Protein AF-A0A3T1AUI0-F1 (afdb_monomer_lite)

Structure (mmCIF, N/CA/C/O backbone):
data_AF-A0A3T1AUI0-F1
#
_entry.id   AF-A0A3T1AUI0-F1
#
loop_
_atom_site.group_PDB
_atom_site.id
_atom_site.type_symbol
_atom_site.label_atom_id
_atom_site.label_alt_id
_atom_site.label_comp_id
_atom_site.label_asym_id
_atom_site.label_entity_id
_atom_site.label_seq_id
_atom_site.pdbx_PDB_ins_code
_atom_site.Cartn_x
_atom_site.Cartn_y
_atom_site.Cartn_z
_atom_site.occupancy
_atom_site.B_iso_or_equiv
_atom_site.auth_seq_id
_atom_site.auth_comp_id
_atom_site.auth_asym_id
_atom_site.auth_atom_id
_atom_site.pdbx_PDB_model_num
ATOM 1 N N . MET A 1 1 ? 22.283 13.470 -67.153 1.00 48.66 1 MET A N 1
ATOM 2 C CA . MET A 1 1 ? 22.868 14.087 -65.944 1.00 48.66 1 MET A CA 1
ATOM 3 C C . MET A 1 1 ? 22.011 13.604 -64.781 1.00 48.66 1 MET A C 1
ATOM 5 O O . MET A 1 1 ? 21.022 14.237 -64.443 1.00 48.66 1 MET A O 1
ATOM 9 N N . GLU A 1 2 ? 22.264 12.374 -64.329 1.00 43.22 2 GLU A N 1
ATOM 10 C CA . GLU A 1 2 ? 21.430 11.669 -63.345 1.00 43.22 2 GLU A CA 1
ATOM 11 C C . GLU A 1 2 ? 21.674 12.205 -61.930 1.00 43.22 2 GLU A C 1
ATOM 13 O O . GLU A 1 2 ? 22.810 12.440 -61.520 1.00 43.22 2 GLU A O 1
ATOM 18 N N . SER A 1 3 ? 20.579 12.442 -61.210 1.00 68.38 3 SER A N 1
ATOM 19 C CA . SER A 1 3 ? 20.554 12.934 -59.833 1.00 68.38 3 SER A CA 1
ATOM 20 C C . SER A 1 3 ? 20.758 11.761 -58.861 1.00 68.38 3 SER A C 1
ATOM 22 O O . SER A 1 3 ? 20.061 10.753 -59.007 1.00 68.38 3 SER A O 1
ATOM 24 N N . PRO A 1 4 ? 21.678 11.834 -57.880 1.00 64.19 4 PRO A N 1
ATOM 25 C CA . PRO A 1 4 ? 21.824 10.771 -56.893 1.00 64.19 4 PRO A CA 1
ATOM 26 C C . PRO A 1 4 ? 20.635 10.775 -55.919 1.00 64.19 4 PRO A C 1
ATOM 28 O O . PRO A 1 4 ? 20.305 11.796 -55.316 1.00 64.19 4 PRO A O 1
ATOM 31 N N . ALA A 1 5 ? 19.995 9.612 -55.781 1.00 62.91 5 ALA A N 1
ATOM 32 C CA . ALA A 1 5 ? 18.868 9.364 -54.885 1.00 62.91 5 ALA A CA 1
ATOM 33 C C . ALA A 1 5 ? 19.204 9.691 -53.409 1.00 62.91 5 ALA A C 1
ATOM 35 O O . ALA A 1 5 ? 20.352 9.522 -52.988 1.00 62.91 5 ALA A O 1
ATOM 36 N N . PRO A 1 6 ? 18.219 10.144 -52.607 1.00 61.44 6 PRO A N 1
ATOM 37 C CA . PRO A 1 6 ? 18.447 10.609 -51.242 1.00 61.44 6 PRO A CA 1
ATOM 38 C C . PRO A 1 6 ? 18.967 9.492 -50.332 1.00 61.44 6 PRO A C 1
ATOM 40 O O . PRO A 1 6 ? 18.439 8.379 -50.311 1.00 61.44 6 PRO A O 1
ATOM 43 N N . GLY A 1 7 ? 20.014 9.820 -49.571 1.00 54.31 7 GLY A N 1
ATOM 44 C CA . GLY A 1 7 ? 20.699 8.921 -48.651 1.00 54.31 7 GLY A CA 1
ATOM 45 C C . GLY A 1 7 ? 19.751 8.291 -47.634 1.00 54.31 7 GLY A C 1
ATOM 46 O O . GLY A 1 7 ? 19.274 8.953 -46.713 1.00 54.31 7 GLY A O 1
ATOM 47 N N . GLY A 1 8 ? 19.517 6.988 -47.784 1.00 56.59 8 GLY A N 1
ATOM 48 C CA . GLY A 1 8 ? 18.942 6.162 -46.734 1.00 56.59 8 GLY A CA 1
ATOM 49 C C . GLY A 1 8 ? 19.918 6.099 -45.564 1.00 56.59 8 GLY A C 1
ATOM 50 O O . GLY A 1 8 ? 21.073 5.706 -45.732 1.00 56.59 8 GLY A O 1
ATOM 51 N N . VAL A 1 9 ? 19.469 6.513 -44.382 1.00 65.44 9 VAL A N 1
ATOM 52 C CA . VAL A 1 9 ? 20.264 6.418 -43.156 1.00 65.44 9 VAL A CA 1
ATOM 53 C C . VAL A 1 9 ? 20.472 4.930 -42.866 1.00 65.44 9 VAL A C 1
ATOM 55 O O . VAL A 1 9 ? 19.548 4.250 -42.425 1.00 65.44 9 VAL A O 1
ATOM 58 N N . GLN A 1 10 ? 21.657 4.388 -43.163 1.00 65.62 10 GLN A N 1
ATOM 59 C CA . GLN A 1 10 ? 21.995 3.021 -42.768 1.00 65.62 10 GLN A CA 1
ATOM 60 C C . GLN A 1 10 ? 22.054 2.966 -41.239 1.00 65.62 10 GLN A C 1
ATOM 62 O O . GLN A 1 10 ? 23.002 3.445 -40.617 1.00 65.62 10 GLN A O 1
ATOM 67 N N . LEU A 1 11 ? 21.017 2.401 -40.622 1.00 69.19 11 LEU A N 1
ATOM 68 C CA . LEU A 1 11 ? 20.999 2.144 -39.189 1.00 69.19 11 LEU A CA 1
ATOM 69 C C . LEU A 1 11 ? 21.852 0.908 -38.909 1.00 69.19 11 LEU A C 1
ATOM 71 O O . LEU A 1 11 ? 21.510 -0.206 -39.300 1.00 69.19 11 LEU A O 1
ATOM 75 N N . SER A 1 12 ? 22.978 1.110 -38.227 1.00 89.19 12 SER A N 1
ATOM 76 C CA . SER A 1 12 ? 23.748 -0.001 -37.671 1.00 89.19 12 SER A CA 1
ATOM 77 C C . SER A 1 12 ? 22.895 -0.757 -36.649 1.00 89.19 12 SER A C 1
ATOM 79 O O . SER A 1 12 ? 22.170 -0.137 -35.870 1.00 89.19 12 SER A O 1
ATOM 81 N N . VAL A 1 13 ? 23.043 -2.084 -36.593 1.00 89.69 13 VAL A N 1
ATOM 82 C CA . VAL A 1 13 ? 22.402 -2.957 -35.590 1.00 89.69 13 VAL A CA 1
ATOM 83 C C . VAL A 1 13 ? 22.598 -2.408 -34.171 1.00 89.69 13 VAL A C 1
ATOM 85 O O . VAL A 1 13 ? 21.673 -2.423 -33.362 1.00 89.69 13 VAL A O 1
ATOM 88 N N . ILE A 1 14 ? 23.776 -1.843 -33.889 1.00 92.19 14 ILE A N 1
ATOM 89 C CA . ILE A 1 14 ? 24.094 -1.221 -32.597 1.00 92.19 14 ILE A CA 1
ATOM 90 C C . ILE A 1 14 ? 23.180 -0.019 -32.320 1.00 92.19 14 ILE A C 1
ATOM 92 O O . ILE A 1 14 ? 22.683 0.129 -31.207 1.00 92.19 14 ILE A O 1
ATOM 96 N N . SER A 1 15 ? 22.925 0.821 -33.327 1.00 91.31 15 SER A N 1
ATOM 97 C CA . SER A 1 15 ? 22.043 1.988 -33.204 1.00 91.31 15 SER A CA 1
ATOM 98 C C . SER A 1 15 ? 20.601 1.563 -32.935 1.00 91.31 15 SER A C 1
ATOM 100 O O . SER A 1 15 ? 19.966 2.101 -32.030 1.00 91.31 15 SER A O 1
ATOM 102 N N . THR A 1 16 ? 20.112 0.542 -33.641 1.00 93.62 16 THR A N 1
ATOM 103 C CA . THR A 1 16 ? 18.772 -0.012 -33.414 1.00 93.62 16 THR A CA 1
ATOM 104 C C . THR A 1 16 ? 18.622 -0.532 -31.984 1.00 93.62 16 THR A C 1
ATOM 106 O O . THR A 1 16 ? 17.669 -0.175 -31.296 1.00 93.62 16 THR A O 1
ATOM 109 N N . VAL A 1 17 ? 19.581 -1.321 -31.492 1.00 95.81 17 VAL A N 1
ATOM 110 C CA . VAL A 1 17 ? 19.533 -1.856 -30.121 1.00 95.81 17 VAL A CA 1
ATOM 111 C C . VAL A 1 17 ? 19.599 -0.734 -29.082 1.00 95.81 17 VAL A C 1
ATOM 113 O O . VAL A 1 17 ? 18.810 -0.722 -28.135 1.00 95.81 17 VAL A O 1
ATOM 116 N N . LEU A 1 18 ? 20.497 0.239 -29.264 1.00 95.88 18 LEU A N 1
ATOM 117 C CA . LEU A 1 18 ? 20.636 1.368 -28.345 1.00 95.88 18 LEU A CA 1
ATOM 118 C C . LEU A 1 18 ? 19.323 2.152 -28.223 1.00 95.88 18 LEU A C 1
ATOM 120 O O . LEU A 1 18 ? 18.861 2.413 -27.114 1.00 95.88 18 LEU A O 1
ATOM 124 N N . VAL A 1 19 ? 18.709 2.498 -29.356 1.00 95.25 19 VAL A N 1
ATOM 125 C CA . VAL A 1 19 ? 17.542 3.386 -29.390 1.00 95.25 19 VAL A CA 1
ATOM 126 C C . VAL A 1 19 ? 16.262 2.678 -28.963 1.00 95.25 19 VAL A C 1
ATOM 128 O O . VAL A 1 19 ? 15.472 3.260 -28.226 1.00 95.25 19 VAL A O 1
ATOM 131 N N . PHE A 1 20 ? 16.048 1.433 -29.393 1.00 94.88 20 PHE A N 1
ATOM 132 C CA . PHE A 1 20 ? 14.770 0.750 -29.178 1.00 94.88 20 PHE A CA 1
ATOM 133 C C . PHE A 1 20 ? 14.740 -0.162 -27.951 1.00 94.88 20 PHE A C 1
ATOM 135 O O . PHE A 1 20 ? 13.656 -0.549 -27.523 1.00 94.88 20 PHE A O 1
ATOM 142 N N . VAL A 1 21 ? 15.893 -0.493 -27.364 1.00 96.94 21 VAL A N 1
ATOM 143 C CA . VAL A 1 21 ? 15.958 -1.381 -26.192 1.00 96.94 21 VAL A CA 1
ATOM 144 C C . VAL A 1 21 ? 16.588 -0.669 -25.007 1.00 96.94 21 VAL A C 1
ATOM 146 O O . VAL A 1 21 ? 15.961 -0.551 -23.956 1.00 96.94 21 VAL A O 1
ATOM 149 N N . ILE A 1 22 ? 17.809 -0.159 -25.174 1.00 97.94 22 ILE A N 1
ATOM 150 C CA . ILE A 1 22 ? 18.586 0.371 -24.049 1.00 97.94 22 ILE A CA 1
ATOM 151 C C . ILE A 1 22 ? 17.985 1.673 -23.524 1.00 97.94 22 ILE A C 1
ATOM 153 O O . ILE A 1 22 ? 17.728 1.771 -22.327 1.00 97.94 22 ILE A O 1
ATOM 157 N N . ILE A 1 23 ? 17.716 2.654 -24.392 1.00 97.75 23 ILE A N 1
ATOM 158 C CA . ILE A 1 23 ? 17.141 3.938 -23.962 1.00 97.75 23 ILE A CA 1
ATOM 159 C C . ILE A 1 23 ? 15.789 3.732 -23.247 1.00 97.75 23 ILE A C 1
ATOM 161 O O 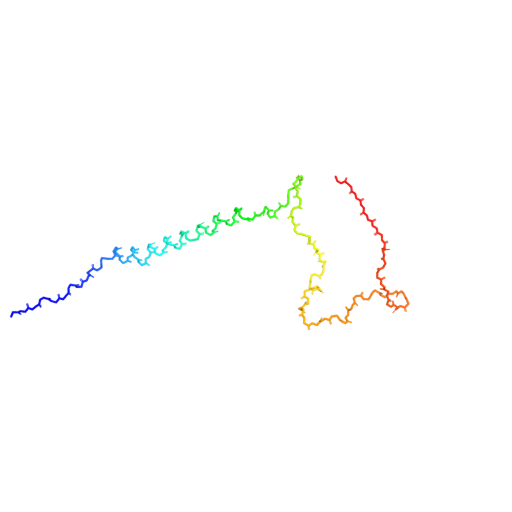. ILE A 1 23 ? 15.659 4.209 -22.118 1.00 97.75 23 ILE A O 1
ATOM 165 N N . PRO A 1 24 ? 14.809 2.984 -23.798 1.00 98.31 24 PRO A N 1
ATOM 166 C CA . PRO A 1 24 ? 13.558 2.710 -23.096 1.00 98.31 24 PRO A CA 1
ATOM 167 C C . PRO A 1 24 ? 13.760 1.989 -21.762 1.00 98.31 24 PRO A C 1
ATOM 169 O O . PRO A 1 24 ? 13.153 2.381 -20.767 1.00 98.31 24 PRO A O 1
ATOM 172 N N . ALA A 1 25 ? 14.641 0.985 -21.705 1.00 98.38 25 ALA A N 1
ATOM 173 C CA . ALA A 1 25 ? 14.933 0.265 -20.467 1.00 98.38 25 ALA A CA 1
ATOM 174 C C . ALA A 1 25 ? 15.524 1.187 -19.388 1.00 98.38 25 ALA A C 1
ATOM 176 O O . ALA A 1 25 ? 15.122 1.110 -18.228 1.00 98.38 25 ALA A O 1
ATOM 177 N N . VAL A 1 26 ? 16.427 2.099 -19.766 1.00 98.38 26 VAL A N 1
ATOM 178 C CA . VAL A 1 26 ? 17.003 3.100 -18.856 1.00 98.38 26 VAL A CA 1
ATOM 179 C C . VAL A 1 26 ? 15.934 4.072 -18.364 1.00 98.38 26 VAL A C 1
ATOM 181 O O . VAL A 1 26 ? 15.886 4.353 -17.170 1.00 98.38 26 VAL A O 1
ATOM 184 N N . VAL A 1 27 ? 15.048 4.554 -19.241 1.00 98.25 27 VAL A N 1
ATOM 185 C CA . VAL A 1 27 ? 13.950 5.454 -18.848 1.00 98.25 27 VAL A CA 1
ATOM 186 C C . VAL A 1 27 ? 13.005 4.760 -17.866 1.00 98.25 27 VAL A C 1
ATOM 188 O O . VAL A 1 27 ? 12.711 5.311 -16.807 1.00 98.25 27 VAL A O 1
ATOM 191 N N . ILE A 1 28 ? 12.574 3.533 -18.172 1.00 98.12 28 ILE A N 1
ATOM 192 C CA . ILE A 1 28 ? 11.711 2.741 -17.286 1.00 98.12 28 ILE A CA 1
ATOM 193 C C . ILE A 1 28 ? 12.413 2.487 -15.949 1.00 98.12 28 ILE A C 1
ATOM 195 O O . ILE A 1 28 ? 11.807 2.676 -14.897 1.00 98.12 28 ILE A O 1
ATOM 199 N N . GLY A 1 29 ? 13.695 2.118 -15.974 1.00 97.75 29 GLY A N 1
ATOM 200 C CA . GLY A 1 29 ? 14.498 1.912 -14.771 1.00 97.75 29 GLY A CA 1
ATOM 201 C C . GLY A 1 29 ? 14.618 3.178 -13.921 1.00 97.75 29 GLY A C 1
ATOM 202 O O . GLY A 1 29 ? 14.439 3.122 -12.705 1.00 97.75 29 GLY A O 1
ATOM 203 N N . ALA A 1 30 ? 14.847 4.335 -14.540 1.00 97.62 30 ALA A N 1
ATOM 204 C CA . ALA A 1 30 ? 14.924 5.617 -13.845 1.00 97.62 30 ALA A CA 1
ATOM 205 C C . ALA A 1 30 ? 13.585 5.991 -13.189 1.00 97.62 30 ALA A C 1
ATOM 207 O O . ALA A 1 30 ? 13.548 6.368 -12.019 1.00 97.62 30 ALA A O 1
ATOM 208 N N . VAL A 1 31 ? 12.467 5.824 -13.900 1.00 96.44 31 VAL A N 1
ATOM 209 C CA . VAL A 1 31 ? 11.131 6.074 -13.337 1.00 96.44 31 VAL A CA 1
ATOM 210 C C . VAL A 1 31 ? 10.826 5.096 -12.200 1.00 96.44 31 VAL A C 1
ATOM 212 O O . VAL A 1 31 ? 10.403 5.517 -11.125 1.00 96.44 31 VAL A O 1
ATOM 215 N N . ALA A 1 32 ? 11.081 3.800 -12.395 1.00 94.81 32 ALA A N 1
ATOM 216 C CA . ALA A 1 32 ? 10.834 2.775 -11.385 1.00 94.81 32 ALA A CA 1
A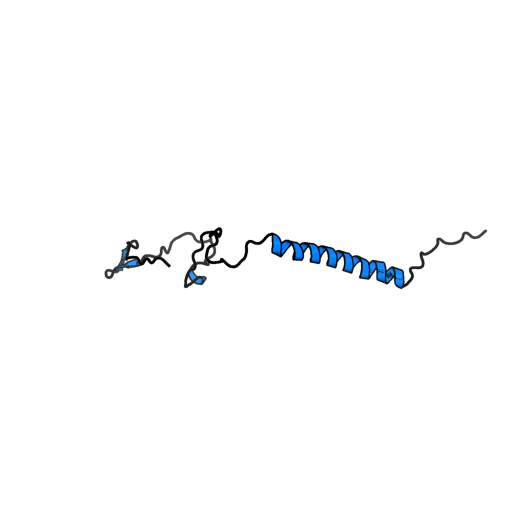TOM 217 C C . ALA A 1 32 ? 11.661 3.013 -10.113 1.00 94.81 32 ALA A C 1
ATOM 219 O O . ALA A 1 32 ? 11.126 2.953 -9.008 1.00 94.81 32 ALA A O 1
ATOM 220 N N . THR A 1 33 ? 12.949 3.333 -10.257 1.00 94.69 33 THR A N 1
ATOM 221 C CA . THR A 1 33 ? 13.828 3.642 -9.119 1.00 94.69 33 THR A CA 1
ATOM 222 C C . THR A 1 33 ? 13.383 4.899 -8.381 1.00 94.69 33 THR A C 1
ATOM 224 O O . THR A 1 33 ? 13.344 4.885 -7.152 1.00 94.69 33 THR A O 1
ATOM 227 N N . LEU A 1 34 ? 12.970 5.952 -9.093 1.00 92.94 34 LEU A N 1
ATOM 228 C CA . LEU A 1 34 ? 12.447 7.171 -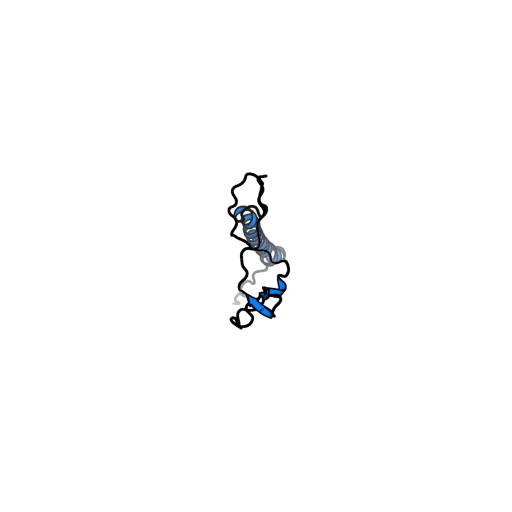8.476 1.00 92.94 34 LEU A CA 1
ATOM 229 C C . LEU A 1 34 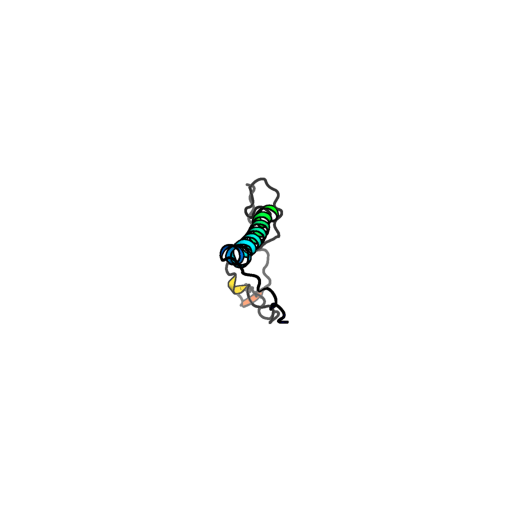? 11.167 6.901 -7.669 1.00 92.94 34 LEU A C 1
ATOM 231 O O . LEU A 1 34 ? 11.057 7.324 -6.517 1.00 92.94 34 LEU A O 1
ATOM 235 N N . VAL A 1 35 ? 10.219 6.162 -8.250 1.00 89.81 35 VAL A N 1
ATOM 236 C CA . VAL A 1 35 ? 8.948 5.810 -7.597 1.00 89.81 35 VAL A CA 1
ATOM 237 C C . VAL A 1 35 ? 9.189 4.942 -6.361 1.00 89.81 35 VAL A C 1
ATOM 239 O O . VAL A 1 35 ? 8.674 5.238 -5.280 1.00 89.81 35 VAL A O 1
ATOM 242 N N . LEU A 1 36 ? 9.995 3.887 -6.493 1.00 86.62 36 LEU A N 1
ATOM 243 C CA . LEU A 1 36 ? 10.247 2.946 -5.403 1.00 86.62 36 LEU A CA 1
ATOM 244 C C . LEU A 1 36 ? 11.093 3.573 -4.289 1.00 86.62 36 LEU A C 1
ATOM 246 O O . LEU A 1 36 ? 10.779 3.383 -3.117 1.00 86.62 36 LEU A O 1
ATOM 250 N N . SER A 1 37 ? 12.093 4.394 -4.624 1.00 84.00 37 SER A N 1
ATOM 251 C CA . SER A 1 37 ? 12.917 5.079 -3.621 1.00 84.00 37 SER A CA 1
ATOM 252 C C . SER A 1 37 ? 12.151 6.150 -2.837 1.00 84.00 37 SER A C 1
ATOM 254 O O . SER A 1 37 ? 12.567 6.498 -1.729 1.00 84.00 37 SER A O 1
ATOM 256 N N . SER A 1 38 ? 11.068 6.704 -3.390 1.00 71.25 38 SER A N 1
ATOM 257 C CA . SER A 1 38 ? 10.230 7.693 -2.703 1.00 71.25 38 SER A CA 1
ATOM 258 C C . SER A 1 38 ? 9.274 7.046 -1.688 1.00 71.25 38 SER A C 1
ATOM 260 O O . SER A 1 38 ? 9.009 7.618 -0.628 1.00 71.25 38 SER A O 1
ATOM 262 N N . SER A 1 39 ? 8.815 5.816 -1.961 1.00 63.25 39 SER A N 1
ATOM 263 C CA . SER A 1 39 ? 7.825 5.102 -1.137 1.00 63.25 39 SER A CA 1
ATOM 264 C C . SER A 1 39 ? 8.245 4.939 0.328 1.00 63.25 39 SER A C 1
ATOM 266 O O . SER A 1 39 ? 7.390 5.025 1.209 1.00 63.25 39 SER A O 1
ATOM 268 N N . ASP A 1 40 ? 9.532 4.733 0.604 1.00 61.69 40 ASP A N 1
ATOM 269 C CA . ASP A 1 40 ? 10.007 4.479 1.970 1.00 61.69 40 ASP A CA 1
ATOM 270 C C . ASP A 1 40 ? 10.157 5.750 2.810 1.00 61.69 40 ASP A C 1
ATOM 272 O O . ASP A 1 40 ? 10.071 5.688 4.034 1.00 61.69 40 ASP A O 1
ATOM 276 N N . ARG A 1 41 ? 10.337 6.919 2.180 1.00 59.50 41 ARG A N 1
ATOM 277 C CA . ARG A 1 41 ? 10.495 8.191 2.908 1.00 59.50 41 ARG A CA 1
ATOM 278 C C . ARG A 1 41 ? 9.165 8.858 3.245 1.00 59.50 41 ARG A C 1
ATOM 280 O O . ARG A 1 41 ? 9.096 9.612 4.208 1.00 59.50 41 ARG A O 1
ATOM 287 N N . ALA A 1 42 ? 8.126 8.604 2.452 1.00 58.91 42 ALA A N 1
ATOM 288 C CA . ALA A 1 42 ? 6.828 9.263 2.593 1.00 58.91 42 ALA A CA 1
ATOM 289 C C . ALA A 1 42 ? 5.847 8.523 3.520 1.00 58.91 42 ALA A C 1
ATOM 291 O O . ALA A 1 42 ? 4.793 9.063 3.850 1.00 58.91 42 ALA A O 1
ATOM 292 N N . LYS A 1 43 ? 6.151 7.284 3.926 1.00 61.44 43 LYS A N 1
ATOM 293 C CA . LYS A 1 43 ? 5.247 6.469 4.746 1.00 61.44 43 LYS A CA 1
ATOM 294 C C . LYS A 1 43 ? 5.707 6.503 6.205 1.00 61.44 43 LYS A C 1
ATOM 296 O O . LYS A 1 43 ? 6.805 6.023 6.486 1.00 61.44 43 LYS A O 1
ATOM 301 N N . PRO A 1 44 ? 4.881 7.008 7.145 1.00 62.22 44 PRO A N 1
ATOM 302 C CA . PRO A 1 44 ? 5.099 6.782 8.569 1.00 62.22 44 PRO A CA 1
ATOM 303 C C . PRO A 1 44 ? 5.349 5.296 8.808 1.00 62.22 44 PRO A C 1
ATOM 305 O O . PRO A 1 44 ? 4.747 4.453 8.130 1.00 62.22 44 PRO A O 1
ATOM 308 N N . SER A 1 45 ? 6.246 4.960 9.738 1.00 62.88 45 SER A N 1
ATOM 309 C CA . SER A 1 45 ? 6.570 3.565 10.022 1.00 62.88 45 SER A CA 1
ATOM 310 C C . SER A 1 45 ? 5.274 2.787 10.240 1.00 62.88 45 SER A C 1
ATOM 312 O O . SER A 1 45 ? 4.542 3.047 11.191 1.00 62.88 45 SER A O 1
ATOM 314 N N . ARG A 1 46 ? 4.989 1.817 9.362 1.00 67.62 46 ARG A N 1
ATOM 315 C CA . ARG A 1 46 ? 3.732 1.042 9.365 1.00 67.62 46 ARG A CA 1
ATOM 316 C C . ARG A 1 46 ? 3.490 0.283 10.677 1.00 67.62 46 ARG A C 1
ATOM 318 O O . ARG A 1 46 ? 2.413 -0.253 10.902 1.00 67.62 46 ARG A O 1
ATOM 325 N N . ARG A 1 47 ? 4.515 0.216 11.526 1.00 82.06 47 ARG A N 1
ATOM 326 C CA . ARG A 1 47 ? 4.517 -0.424 12.831 1.00 82.06 47 ARG A CA 1
ATOM 327 C C . ARG A 1 47 ? 4.724 0.633 13.907 1.00 82.06 47 ARG A C 1
ATOM 329 O O . ARG A 1 47 ? 5.740 1.326 13.896 1.00 82.06 47 ARG A O 1
ATOM 336 N N . TYR A 1 48 ? 3.782 0.707 14.841 1.00 85.19 48 TYR A N 1
ATOM 337 C CA . TYR A 1 48 ? 3.949 1.480 16.065 1.00 85.19 48 TYR A CA 1
ATOM 338 C C . TYR A 1 48 ? 5.133 0.937 16.882 1.00 85.19 48 TYR A C 1
ATOM 340 O O . TYR A 1 48 ? 5.342 -0.280 16.950 1.00 85.19 48 TYR A O 1
ATOM 348 N N . ARG A 1 49 ? 5.910 1.835 17.495 1.00 86.19 49 ARG A N 1
ATOM 349 C CA . ARG A 1 49 ? 6.978 1.493 18.441 1.00 86.19 49 ARG A CA 1
ATOM 350 C C . ARG A 1 49 ? 6.565 1.946 19.844 1.00 86.19 49 ARG A C 1
ATOM 352 O O . ARG A 1 49 ? 6.198 3.110 19.991 1.00 86.19 49 ARG A O 1
ATOM 359 N N . PRO A 1 50 ? 6.646 1.075 20.867 1.00 89.56 50 PRO A N 1
ATOM 360 C CA . PRO A 1 50 ? 6.412 1.490 22.247 1.00 89.56 50 PRO A CA 1
ATOM 361 C C . PRO A 1 50 ? 7.305 2.680 22.627 1.00 89.56 50 PRO A C 1
ATOM 363 O O . PRO A 1 50 ? 8.491 2.688 22.298 1.00 89.56 50 PRO A O 1
ATOM 366 N N . GLY A 1 51 ? 6.726 3.689 23.281 1.00 88.88 51 GLY A N 1
ATOM 367 C CA . GLY A 1 51 ? 7.404 4.943 23.640 1.00 88.88 51 GLY A CA 1
ATOM 368 C C . GLY A 1 51 ? 7.351 6.042 22.570 1.00 88.88 51 GLY A C 1
ATOM 369 O O . GLY A 1 51 ? 7.690 7.184 22.867 1.00 88.88 51 GLY A O 1
ATOM 370 N N . GLN A 1 52 ? 6.900 5.740 21.348 1.00 87.50 52 GLN A N 1
ATOM 371 C CA . GLN A 1 52 ? 6.625 6.752 20.324 1.00 87.50 52 GLN A CA 1
ATOM 372 C C . GLN A 1 52 ? 5.218 7.348 20.513 1.00 87.50 52 GLN A C 1
ATOM 374 O O . GLN A 1 52 ? 4.315 6.666 21.007 1.00 87.50 52 GLN A O 1
ATOM 379 N N . SER A 1 53 ? 5.008 8.601 20.094 1.00 88.50 53 SER A N 1
ATOM 380 C CA . SER A 1 53 ? 3.664 9.180 19.966 1.00 88.50 53 SER A CA 1
ATOM 381 C C . SER A 1 53 ? 2.804 8.347 19.013 1.00 88.50 53 SER A C 1
ATOM 383 O O . SER A 1 53 ? 3.287 7.805 18.013 1.00 88.50 53 SER A O 1
ATOM 385 N N . PHE A 1 54 ? 1.522 8.195 19.348 1.00 86.06 54 PHE A N 1
ATOM 386 C CA . PHE A 1 54 ? 0.562 7.499 18.499 1.00 86.06 54 PHE A CA 1
ATOM 387 C C . PHE A 1 54 ? -0.107 8.504 17.557 1.00 86.06 54 PHE A C 1
ATOM 389 O O . PHE A 1 54 ? -1.112 9.113 17.905 1.00 86.06 54 PHE A O 1
ATOM 396 N N . ASP A 1 55 ? 0.459 8.659 16.361 1.00 85.56 55 ASP A N 1
ATOM 397 C CA . ASP A 1 55 ? -0.014 9.615 15.345 1.00 85.56 55 ASP A CA 1
ATOM 398 C C . ASP A 1 55 ? -0.880 8.945 14.257 1.00 85.56 55 ASP A C 1
ATOM 400 O O . ASP A 1 55 ? -1.035 9.454 13.146 1.00 85.56 55 ASP A O 1
ATOM 404 N N . PHE A 1 56 ? -1.422 7.759 14.548 1.00 83.31 56 PHE A N 1
ATOM 405 C CA . PHE A 1 56 ? -2.292 7.027 13.629 1.00 83.31 56 PHE A CA 1
ATOM 406 C C . PHE A 1 56 ? -3.754 7.468 13.791 1.00 83.31 56 PHE A C 1
ATOM 408 O O . PHE A 1 56 ? -4.174 7.815 14.897 1.00 83.31 56 PHE A O 1
ATOM 415 N N . PRO A 1 57 ? -4.565 7.418 12.717 1.00 86.88 57 PRO A N 1
ATOM 416 C CA . PRO A 1 57 ? -5.993 7.689 12.821 1.00 86.88 57 PRO A CA 1
ATOM 417 C C . PRO A 1 57 ? -6.674 6.687 13.761 1.00 86.88 57 PRO A C 1
ATOM 419 O O . PRO A 1 57 ? -6.259 5.530 13.866 1.00 86.88 57 PRO A O 1
ATOM 422 N N . ALA A 1 58 ? -7.755 7.119 14.413 1.00 88.00 58 ALA A N 1
ATOM 423 C CA . ALA A 1 58 ? -8.583 6.225 15.212 1.00 88.00 58 ALA A CA 1
ATOM 424 C C . ALA A 1 58 ? -9.167 5.119 14.318 1.00 88.00 58 ALA A C 1
ATOM 426 O O . ALA A 1 58 ? -9.790 5.402 13.294 1.00 88.00 58 ALA A O 1
ATOM 427 N N . MET A 1 59 ? -8.949 3.860 14.700 1.00 85.31 59 MET A N 1
ATOM 428 C CA . MET A 1 59 ? -9.433 2.694 13.964 1.00 85.31 59 MET A CA 1
ATOM 429 C C . MET A 1 59 ? -10.181 1.749 14.899 1.00 85.31 59 MET A C 1
ATOM 431 O O . MET A 1 59 ? -9.718 1.460 16.002 1.00 85.31 59 MET A O 1
ATOM 435 N N . TRP A 1 60 ? -11.316 1.237 14.425 1.00 86.12 60 TRP A N 1
ATOM 436 C CA . TRP A 1 60 ? -12.109 0.218 15.103 1.00 86.12 60 TRP A CA 1
ATOM 437 C C . TRP A 1 60 ? -12.087 -1.058 14.278 1.00 86.12 60 TRP A C 1
ATOM 439 O O . TRP A 1 60 ? -12.406 -1.048 13.089 1.00 86.12 60 TRP A O 1
ATOM 449 N N . PHE A 1 61 ? -11.725 -2.160 14.921 1.00 86.19 61 PHE A N 1
ATOM 450 C CA . PHE A 1 61 ? -11.748 -3.478 14.308 1.00 86.19 61 PHE A CA 1
ATOM 451 C C . PHE A 1 61 ? -12.981 -4.224 14.808 1.00 86.19 61 PHE A C 1
ATOM 453 O O . PHE A 1 61 ? -13.165 -4.398 16.011 1.00 86.19 61 PHE A O 1
ATOM 460 N N . SER A 1 62 ? -13.837 -4.640 13.877 1.00 86.62 62 SER A N 1
ATOM 461 C CA . SER A 1 62 ? -14.966 -5.520 14.172 1.00 86.62 62 SER A CA 1
ATOM 462 C C . SER A 1 62 ? -14.506 -6.973 14.104 1.00 86.62 62 SER A C 1
ATOM 464 O O . SER A 1 62 ? -13.753 -7.338 13.201 1.00 86.62 62 SER A O 1
ATOM 466 N N . ALA A 1 63 ? -14.989 -7.814 15.020 1.00 86.31 63 ALA A N 1
ATOM 467 C CA . ALA A 1 63 ? -14.766 -9.261 14.967 1.00 86.31 63 ALA A CA 1
ATOM 468 C C . ALA A 1 63 ? -15.482 -9.934 13.776 1.00 86.31 63 ALA A C 1
ATOM 470 O O . ALA A 1 63 ? -15.123 -11.043 13.399 1.00 86.31 63 ALA A O 1
ATOM 471 N N . ALA A 1 64 ? -16.476 -9.256 13.194 1.00 85.06 64 ALA A N 1
ATOM 472 C CA . ALA A 1 64 ? -17.249 -9.701 12.037 1.00 85.06 64 ALA A CA 1
ATOM 473 C C . ALA A 1 64 ? -17.256 -8.589 10.968 1.00 85.06 64 ALA A C 1
ATOM 475 O O . ALA A 1 64 ? -18.268 -7.895 10.803 1.00 85.06 64 ALA A O 1
ATOM 476 N N . PRO A 1 65 ? -16.118 -8.328 10.297 1.00 81.12 65 PRO A N 1
ATOM 477 C CA . PRO A 1 65 ? -16.000 -7.241 9.323 1.00 81.12 65 PRO A CA 1
ATOM 478 C C . PRO A 1 65 ? -16.986 -7.381 8.154 1.00 81.12 65 PRO A C 1
ATOM 480 O O . PRO A 1 65 ? -17.486 -6.378 7.646 1.00 81.12 65 PRO A O 1
ATOM 483 N N . GLU A 1 66 ? -17.337 -8.609 7.771 1.00 81.25 66 GLU A N 1
ATOM 484 C CA . GLU A 1 66 ? -18.328 -8.921 6.739 1.00 81.25 66 GLU A CA 1
ATOM 485 C C . GLU A 1 66 ? -19.727 -8.383 7.064 1.00 81.25 66 GLU A C 1
ATOM 487 O O . GLU A 1 66 ? -20.482 -8.048 6.156 1.00 81.25 66 GLU A O 1
ATOM 492 N N . LYS A 1 67 ? -20.059 -8.229 8.352 1.00 75.31 67 LYS A N 1
ATOM 493 C CA . LYS A 1 67 ? -21.340 -7.661 8.801 1.00 75.31 67 LYS A CA 1
ATOM 494 C C . LYS A 1 67 ? -21.342 -6.132 8.815 1.00 75.31 67 LYS A C 1
ATOM 496 O O . LYS A 1 67 ? -22.397 -5.525 8.953 1.00 75.31 67 LYS A O 1
ATOM 501 N N . THR A 1 68 ? -20.173 -5.504 8.691 1.00 70.94 68 THR A N 1
ATOM 502 C CA . THR A 1 68 ? -20.009 -4.042 8.661 1.00 70.94 68 THR A CA 1
ATOM 503 C C . THR A 1 68 ? -19.790 -3.520 7.234 1.00 70.94 68 THR A C 1
ATOM 505 O O . THR A 1 68 ? -20.030 -2.349 6.965 1.00 70.94 68 THR A O 1
ATOM 508 N N . ALA A 1 69 ? -19.388 -4.384 6.299 1.00 62.31 69 ALA A N 1
ATOM 509 C CA . ALA A 1 69 ? -19.064 -4.042 4.913 1.00 62.31 69 ALA A CA 1
ATOM 510 C C . ALA A 1 69 ? -20.279 -4.006 3.957 1.00 62.31 69 ALA A C 1
ATOM 512 O O . ALA A 1 69 ? -20.139 -4.301 2.769 1.00 62.31 69 ALA A O 1
ATOM 513 N N . ALA A 1 70 ? -21.478 -3.666 4.443 1.00 56.34 70 ALA A N 1
ATOM 514 C CA . ALA A 1 70 ? -22.626 -3.483 3.558 1.00 56.34 70 ALA A CA 1
ATOM 515 C C . ALA A 1 70 ? -22.445 -2.197 2.720 1.00 56.34 70 ALA A C 1
ATOM 517 O O . ALA A 1 70 ? -22.110 -1.149 3.283 1.00 56.34 70 ALA A O 1
ATOM 518 N N . PRO A 1 71 ? -22.649 -2.237 1.389 1.00 52.97 71 PRO A N 1
ATOM 519 C CA . PRO A 1 71 ? -22.567 -1.047 0.553 1.00 52.97 71 PRO A CA 1
ATOM 520 C C . PRO A 1 71 ? -23.595 -0.010 1.016 1.00 52.97 71 PRO A C 1
ATOM 522 O O . PRO A 1 71 ? -24.754 -0.332 1.283 1.00 52.97 71 PRO A O 1
ATOM 525 N N . VAL A 1 72 ? -23.158 1.248 1.097 1.00 53.16 72 VAL A N 1
ATOM 526 C CA . VAL A 1 72 ? -23.980 2.418 1.436 1.00 53.16 72 VAL A CA 1
ATOM 527 C C . VAL A 1 72 ? -24.986 2.664 0.304 1.00 53.16 72 VAL A C 1
ATOM 529 O O . VAL A 1 72 ? -24.790 3.508 -0.564 1.00 53.16 72 VAL A O 1
ATOM 532 N N . SER A 1 73 ? -26.040 1.857 0.236 1.00 48.31 73 SER A N 1
ATOM 533 C CA . SER A 1 73 ? -27.177 2.054 -0.677 1.00 48.31 73 SER A CA 1
ATOM 534 C C . SER A 1 73 ? -28.522 1.679 -0.056 1.00 48.31 73 SER A C 1
ATOM 536 O O . SER A 1 73 ? -29.555 1.958 -0.651 1.00 48.31 73 SER A O 1
ATOM 538 N N . HIS A 1 74 ? -28.539 1.175 1.179 1.00 41.34 74 HIS A N 1
ATOM 539 C CA . HIS A 1 74 ? -29.750 1.117 1.991 1.00 41.34 74 HIS A CA 1
ATOM 540 C C . HIS A 1 74 ? -29.433 1.660 3.378 1.00 41.34 74 HIS A C 1
ATOM 542 O O . HIS A 1 74 ? -28.850 0.991 4.230 1.00 41.34 74 HIS A O 1
ATOM 548 N N . ALA A 1 75 ? -29.772 2.931 3.566 1.00 44.72 75 ALA A N 1
ATOM 549 C CA . ALA A 1 75 ? -29.862 3.516 4.883 1.00 44.72 75 ALA A CA 1
ATOM 550 C C . ALA A 1 75 ? -30.847 2.689 5.729 1.00 44.72 75 ALA A C 1
ATOM 552 O O . ALA A 1 75 ? -32.001 2.534 5.354 1.00 44.72 75 ALA A O 1
ATOM 553 N N . VAL A 1 76 ? -30.351 2.192 6.862 1.00 50.38 76 VAL A N 1
ATOM 554 C CA . VAL A 1 76 ? -31.037 2.239 8.160 1.00 50.38 76 VAL A CA 1
ATOM 555 C C . VAL A 1 76 ? -32.483 1.711 8.170 1.00 50.38 76 VAL A C 1
ATOM 557 O O . VAL A 1 76 ? -33.423 2.495 8.187 1.00 50.38 76 VAL A O 1
ATOM 560 N N . GLU A 1 77 ? -32.667 0.394 8.297 1.00 47.22 77 GLU A N 1
ATOM 561 C CA . GLU A 1 77 ? -33.926 -0.137 8.870 1.00 47.22 77 GLU A CA 1
ATOM 562 C C . GLU A 1 77 ? -33.763 -1.378 9.767 1.00 47.22 77 GLU A C 1
ATOM 564 O O . GLU A 1 77 ? -34.679 -1.749 10.488 1.00 47.22 77 GLU A O 1
ATOM 569 N N . HIS A 1 78 ? -32.569 -1.965 9.857 1.00 47.75 78 HIS A N 1
ATOM 570 C CA . HIS A 1 78 ? -32.240 -2.888 10.946 1.00 47.75 78 HIS A CA 1
ATOM 571 C C . HIS A 1 78 ? -31.177 -2.246 11.826 1.00 47.75 78 HIS A C 1
ATOM 573 O O . HIS A 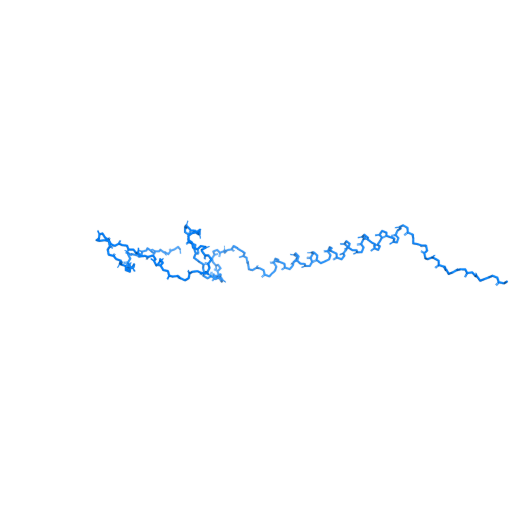1 78 ? -29.998 -2.595 11.787 1.00 47.75 78 HIS A O 1
ATOM 579 N N . GLY A 1 79 ? -31.594 -1.245 12.608 1.00 50.69 79 GLY A N 1
ATOM 580 C CA . GLY A 1 79 ? -30.822 -0.874 13.788 1.00 50.69 79 GLY A CA 1
ATOM 581 C C . GLY A 1 79 ? -30.615 -2.138 14.619 1.00 50.69 79 GLY A C 1
ATOM 582 O O . GLY A 1 79 ? -31.563 -2.895 14.806 1.00 50.69 79 GLY A O 1
ATOM 583 N N . LEU A 1 80 ? -29.381 -2.396 15.057 1.00 56.28 80 LEU A N 1
ATOM 584 C CA . LEU A 1 80 ? -29.066 -3.436 16.036 1.00 56.28 80 LEU A CA 1
ATOM 585 C C . LEU A 1 80 ? -29.875 -3.153 17.310 1.00 56.28 80 LEU A C 1
ATOM 587 O O . LEU A 1 80 ? -29.436 -2.426 18.198 1.00 56.28 80 LEU A O 1
ATOM 591 N N . VAL A 1 81 ? -31.096 -3.670 17.345 1.00 57.31 81 VAL A N 1
ATOM 592 C CA . VAL A 1 81 ? -31.969 -3.668 18.502 1.00 57.31 81 VAL A CA 1
ATOM 593 C C . VAL A 1 81 ? -31.483 -4.809 19.377 1.00 57.31 81 VAL A C 1
ATOM 595 O O . VAL A 1 81 ? -31.526 -5.971 18.978 1.00 57.31 81 VAL A O 1
ATOM 598 N N . ILE A 1 82 ? -30.965 -4.469 20.552 1.00 67.31 82 ILE A N 1
ATOM 599 C CA . ILE A 1 82 ? -30.776 -5.461 21.602 1.00 67.31 82 ILE A CA 1
ATOM 600 C C . ILE A 1 82 ? -32.155 -5.674 22.213 1.00 67.31 82 ILE A C 1
ATOM 602 O O . ILE A 1 82 ? -32.768 -4.724 22.697 1.00 67.31 82 ILE A O 1
ATOM 606 N N . GLU A 1 83 ? -32.654 -6.898 22.146 1.00 77.44 83 GLU A N 1
ATOM 607 C CA . GLU A 1 83 ? -33.898 -7.273 22.805 1.00 77.44 83 GLU A CA 1
ATOM 608 C C . GLU A 1 83 ? -33.601 -7.646 24.258 1.00 77.44 83 GLU A C 1
ATOM 610 O O . GLU A 1 83 ? -32.612 -8.327 24.551 1.00 77.44 83 GLU A O 1
ATOM 615 N N . ASP A 1 84 ? -34.430 -7.172 25.185 1.00 76.25 84 ASP A N 1
ATOM 616 C CA . ASP A 1 84 ? -34.396 -7.683 26.551 1.00 76.25 84 ASP A CA 1
ATOM 617 C C . ASP A 1 84 ? -35.076 -9.061 26.643 1.00 76.25 84 ASP A C 1
ATOM 619 O O . ASP A 1 84 ? -35.610 -9.595 25.672 1.00 76.25 84 ASP A O 1
ATOM 623 N N . SER A 1 85 ? -35.085 -9.666 27.832 1.00 77.31 85 SER A N 1
ATOM 624 C CA . SER A 1 85 ? -35.725 -10.973 28.041 1.00 77.31 85 SER A CA 1
ATOM 625 C C . SER A 1 85 ? -37.246 -10.977 27.814 1.00 77.31 85 SER A C 1
ATOM 627 O O . SER A 1 85 ? -37.838 -12.052 27.770 1.00 77.31 85 SER A O 1
ATOM 629 N N . SER A 1 86 ? -37.881 -9.808 27.681 1.00 81.31 86 SER A N 1
ATOM 630 C CA . SER A 1 86 ? -39.291 -9.661 27.304 1.00 81.31 86 SER A CA 1
ATOM 631 C C . SER A 1 86 ? -39.500 -9.498 25.792 1.00 81.31 86 SER A C 1
ATOM 633 O O . SER A 1 86 ? -40.643 -9.436 25.342 1.00 81.31 86 SER A O 1
ATOM 635 N N . GLY A 1 87 ? -38.417 -9.456 25.006 1.00 78.12 87 GLY A N 1
ATOM 636 C CA . GLY A 1 87 ? -38.447 -9.199 23.566 1.00 78.12 87 GLY A CA 1
ATOM 637 C C . GLY A 1 87 ? -38.635 -7.721 23.220 1.00 78.12 87 GLY A C 1
ATOM 638 O O . GLY A 1 87 ? -38.867 -7.384 22.061 1.00 78.12 87 GLY A O 1
ATOM 639 N N . ALA A 1 88 ? -38.573 -6.820 24.207 1.00 80.62 88 ALA A N 1
ATOM 640 C CA . ALA A 1 88 ? -38.728 -5.397 23.959 1.00 80.62 88 ALA A CA 1
ATOM 641 C C . ALA A 1 88 ? -37.423 -4.813 23.391 1.00 80.62 88 ALA A C 1
ATOM 643 O O . ALA A 1 88 ? -36.336 -5.160 23.861 1.00 80.62 88 ALA A O 1
ATOM 644 N N . PRO A 1 89 ? -37.500 -3.902 22.406 1.00 77.75 89 PRO A N 1
ATOM 645 C CA . PRO A 1 89 ? -36.328 -3.238 21.864 1.00 77.75 89 PRO A CA 1
ATOM 646 C C . PRO A 1 89 ? -35.715 -2.288 22.898 1.00 77.75 89 PRO A C 1
ATOM 648 O O . PRO A 1 89 ? -36.354 -1.321 23.318 1.00 77.75 89 PRO A O 1
ATOM 651 N N . VAL A 1 90 ? -34.454 -2.512 23.273 1.00 78.12 90 VAL A N 1
ATOM 652 C CA . VAL A 1 90 ? -33.746 -1.696 24.267 1.00 78.12 90 VAL A CA 1
ATOM 653 C C . VAL A 1 90 ? -32.501 -1.054 23.660 1.00 78.12 90 VAL A C 1
ATOM 655 O O . VAL A 1 90 ? -31.765 -1.643 22.865 1.00 78.12 90 VAL A O 1
ATOM 658 N N . ARG A 1 91 ? -32.245 0.203 24.045 1.00 74.69 91 ARG A N 1
ATOM 659 C CA . ARG A 1 91 ? -30.975 0.867 23.731 1.00 74.69 91 ARG A CA 1
ATOM 660 C C . ARG A 1 91 ? -29.868 0.255 24.592 1.00 74.69 91 ARG A C 1
ATOM 662 O O . ARG A 1 91 ? -30.046 0.208 25.808 1.00 74.69 91 ARG A O 1
ATOM 669 N N . PRO A 1 92 ? -28.723 -0.143 24.011 1.00 75.06 92 PRO A N 1
ATOM 670 C CA . PRO A 1 92 ? -27.607 -0.654 24.795 1.00 75.06 92 PRO A CA 1
ATOM 671 C C . PRO A 1 92 ? -27.213 0.361 25.878 1.00 75.06 92 PRO A C 1
ATOM 673 O O . PRO A 1 92 ? -26.822 1.489 25.571 1.00 75.06 92 PRO A O 1
ATOM 676 N N . GLY A 1 93 ? -27.365 -0.027 27.143 1.00 78.75 93 GLY A N 1
ATOM 677 C CA . GLY A 1 93 ? -26.890 0.741 28.290 1.00 78.75 93 GLY A CA 1
ATOM 678 C C . GLY A 1 93 ? -25.441 0.378 28.636 1.00 78.75 93 GLY A C 1
ATOM 679 O O . GLY A 1 93 ? -24.952 -0.676 28.218 1.00 78.75 93 GLY A O 1
ATOM 680 N N . PRO A 1 94 ? -24.731 1.208 29.418 1.00 82.19 94 PRO A N 1
ATOM 681 C CA . PRO A 1 94 ? -23.399 0.862 29.902 1.00 82.19 94 PRO A CA 1
ATOM 682 C C . PRO A 1 94 ? -23.450 -0.446 30.702 1.00 82.19 94 PRO A C 1
ATOM 684 O O . PRO A 1 94 ? -24.162 -0.534 31.697 1.00 82.19 94 PRO A O 1
ATOM 687 N N . THR A 1 95 ? -22.716 -1.470 30.263 1.00 84.25 95 THR A N 1
ATOM 688 C CA . THR A 1 95 ? -22.705 -2.785 30.936 1.00 84.25 95 THR A CA 1
ATOM 689 C C . THR A 1 95 ? -21.518 -2.941 31.901 1.00 84.25 95 THR A C 1
ATOM 691 O O . THR A 1 95 ? -21.597 -3.721 32.844 1.00 84.25 95 THR A O 1
ATOM 694 N N . GLY A 1 96 ? -20.427 -2.184 31.719 1.00 92.19 96 GLY A N 1
ATOM 695 C CA . GLY A 1 96 ? -19.234 -2.232 32.579 1.00 92.19 96 GLY A CA 1
ATOM 696 C C . GLY A 1 96 ? -17.976 -1.667 31.904 1.00 92.19 96 GLY A C 1
ATOM 697 O O . GLY A 1 96 ? -18.069 -1.063 30.836 1.00 92.19 96 GLY A O 1
ATOM 698 N N . GLY A 1 97 ? -16.800 -1.873 32.513 1.00 92.88 97 GLY A N 1
ATOM 699 C CA . GLY A 1 97 ? -15.499 -1.470 31.961 1.00 92.88 97 GLY A CA 1
ATOM 700 C C . GLY A 1 97 ? -14.310 -2.120 32.682 1.00 92.88 97 GLY A C 1
ATOM 701 O O . GLY A 1 97 ? -14.419 -2.497 33.846 1.00 92.88 97 GLY A O 1
ATOM 702 N N . ALA A 1 98 ? -13.179 -2.242 31.986 1.00 92.56 98 ALA A N 1
ATOM 703 C CA . ALA A 1 98 ? -11.902 -2.705 32.528 1.00 92.56 98 ALA A CA 1
ATOM 704 C C . ALA A 1 98 ? -10.798 -1.714 32.134 1.00 92.56 98 ALA A C 1
ATOM 706 O O . ALA A 1 98 ? -10.834 -1.155 31.038 1.00 92.56 98 ALA A O 1
ATOM 707 N N . SER A 1 99 ? -9.839 -1.476 33.027 1.00 92.38 99 SER A N 1
ATOM 708 C CA . SER A 1 99 ? -8.728 -0.546 32.809 1.00 92.38 99 SER A CA 1
ATOM 709 C C . SER A 1 99 ? -7.470 -1.069 33.492 1.00 92.38 99 SER A C 1
ATOM 711 O O . SER A 1 99 ? -7.563 -1.705 34.541 1.00 92.38 99 SER A O 1
ATOM 713 N N . ASP A 1 100 ? -6.316 -0.787 32.896 1.00 92.56 100 ASP A N 1
ATOM 714 C CA . ASP A 1 100 ? -4.999 -1.094 33.443 1.00 92.56 100 ASP A CA 1
ATOM 715 C C . ASP A 1 100 ? -3.975 -0.039 32.983 1.00 92.56 100 ASP A C 1
ATOM 717 O O . ASP A 1 100 ? -4.227 0.727 32.047 1.00 92.56 100 ASP A O 1
ATOM 721 N N . LYS A 1 101 ? -2.820 0.008 33.647 1.00 87.75 101 LYS A N 1
ATOM 722 C CA . LYS A 1 101 ? -1.676 0.856 33.305 1.00 87.75 101 LYS A CA 1
ATOM 723 C C . LYS A 1 101 ? -0.424 -0.011 33.170 1.00 87.75 101 LYS A C 1
ATOM 725 O O . LYS A 1 101 ? 0.209 -0.376 34.156 1.00 87.75 101 LYS A O 1
ATOM 730 N N . TRP A 1 102 ? -0.132 -0.347 31.921 1.00 78.12 102 TRP A N 1
ATOM 731 C CA . TRP A 1 102 ? 1.139 -0.903 31.471 1.00 78.12 102 TRP A CA 1
ATOM 732 C C . TRP A 1 102 ? 2.323 0.025 31.770 1.00 78.12 102 TRP A C 1
ATOM 734 O O . TRP A 1 102 ? 2.154 1.263 31.663 1.00 78.12 102 TRP A O 1
#

Secondary structure (DSSP, 8-state):
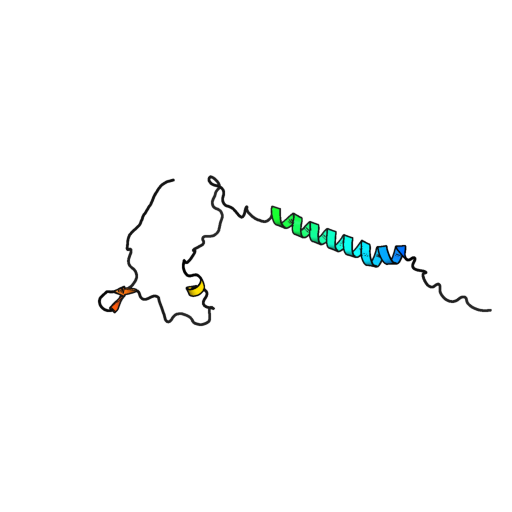-PPPPP------HHHHHIIIIIHHHHHHHHHHHHHHHHHHHHS--SS--TTS---SPP----S-GGGT---TTS-SS----EE-TT--EEPPPP--------

Sequence (102 aa):
MESPAPGGVQLSVISTVLVFVIIPAVVIGAVATLVLSSSDRAKPSRRYRPGQSFDFPAMWFSAAPEKTAAPVSHAVEHGLVIEDSSGAPVRPGPTGGASDKW

Foldseek 3Di:
DDDDDDDDDPQDPVNCCCPVPVVVVVVVVVVVCVVVVVVVVPDDDPDDDPPDDDPDDDDDDDPCVVVVPDPPPDPDDPDPFDADPVRDGDDDDDPDDDDDDD

pLDDT: mean 77.78, std 16.0, range [41.34, 98.38]

Radius of gyration: 33.1 Å; chains: 1; bounding box: 63×25×99 Å